Protein AF-A0A947S324-F1 (afdb_monomer_lite)

Sequence (152 aa):
MEISSNLNFFQRLALFQDLLLFEKEESHAWKIERDILLWASSKHHQHLGTEVTAAMLNENRYIKSNNTDEIIPAMNNLEVRGYANIVRRNESDDHSMIFGRSGLLMGKVITDFDKGGKSKIKYTLAYYSLWTLVPMFFLSVLFELISFFIAL

Radius of gyration: 20.29 Å; chains: 1; bounding box: 62×33×61 Å

pLDDT: mean 84.15, std 11.61, range [42.81, 97.31]

Structure (mmCIF, N/CA/C/O backbone):
data_AF-A0A947S324-F1
#
_entry.id   AF-A0A947S324-F1
#
loop_
_atom_site.group_PDB
_atom_site.id
_atom_site.type_symbol
_atom_site.label_atom_id
_atom_site.label_alt_id
_atom_site.label_comp_id
_atom_site.label_asym_id
_atom_site.label_entity_id
_atom_site.label_seq_id
_atom_site.pdbx_PDB_ins_code
_atom_site.Cartn_x
_atom_site.Cartn_y
_atom_site.Cartn_z
_atom_site.occupancy
_atom_site.B_iso_or_equiv
_atom_site.auth_seq_id
_atom_site.auth_comp_id
_atom_site.auth_asym_id
_atom_site.auth_atom_id
_atom_site.pdbx_PDB_model_num
ATOM 1 N N . MET A 1 1 ? -6.918 -18.069 8.986 1.00 42.81 1 MET A N 1
ATOM 2 C CA . MET A 1 1 ? -5.915 -18.493 7.986 1.00 42.81 1 MET A CA 1
ATOM 3 C C . MET A 1 1 ? -4.781 -17.482 8.047 1.00 42.81 1 MET A C 1
ATOM 5 O O . MET A 1 1 ? -5.019 -16.323 7.730 1.00 42.81 1 MET A O 1
ATOM 9 N N . GLU A 1 2 ? -3.602 -17.853 8.557 1.00 44.34 2 GLU A N 1
ATOM 10 C CA . GLU A 1 2 ? -2.447 -16.944 8.534 1.00 44.34 2 GLU A CA 1
ATOM 11 C C . GLU A 1 2 ? -2.150 -16.572 7.080 1.00 44.34 2 GLU A C 1
ATOM 13 O O . GLU A 1 2 ? -2.058 -17.446 6.215 1.00 44.34 2 GLU A O 1
ATOM 18 N N . ILE A 1 3 ? -2.028 -15.275 6.785 1.00 53.41 3 ILE A N 1
ATOM 19 C CA . ILE A 1 3 ? -1.549 -14.827 5.475 1.00 53.41 3 ILE A CA 1
ATOM 20 C C . ILE A 1 3 ? -0.145 -15.398 5.338 1.00 53.41 3 ILE A C 1
ATOM 22 O O . ILE A 1 3 ? 0.771 -14.890 5.993 1.00 53.41 3 ILE A O 1
ATOM 26 N N . SER A 1 4 ? 0.013 -16.444 4.523 1.00 48.50 4 SER A N 1
ATOM 27 C CA . SER A 1 4 ? 1.310 -17.072 4.311 1.00 48.50 4 SER A CA 1
ATOM 28 C C . SER A 1 4 ? 2.326 -15.977 3.996 1.00 48.50 4 SER A C 1
ATOM 30 O O . SER A 1 4 ? 2.156 -15.170 3.077 1.00 48.50 4 SER A O 1
ATOM 32 N N . SER A 1 5 ? 3.357 -15.890 4.833 1.00 53.53 5 SER A N 1
ATOM 33 C CA . SER A 1 5 ? 4.411 -14.875 4.750 1.00 53.53 5 SER A CA 1
ATOM 34 C C . SER A 1 5 ? 5.191 -14.940 3.427 1.00 53.53 5 SER A C 1
ATOM 36 O O . SER A 1 5 ? 5.881 -13.980 3.089 1.00 53.53 5 SER A O 1
ATOM 38 N N . ASN A 1 6 ? 4.992 -16.014 2.652 1.00 51.78 6 ASN A N 1
ATOM 39 C CA . ASN A 1 6 ? 5.502 -16.296 1.308 1.00 51.78 6 ASN A CA 1
ATOM 40 C C . ASN A 1 6 ? 4.803 -15.509 0.184 1.00 51.78 6 ASN A C 1
ATOM 42 O O . ASN A 1 6 ? 4.506 -16.042 -0.884 1.00 51.78 6 ASN A O 1
ATOM 46 N N . LEU A 1 7 ? 4.534 -14.226 0.396 1.00 61.31 7 LEU A N 1
ATOM 47 C CA . LEU A 1 7 ? 4.289 -13.334 -0.738 1.00 61.31 7 LEU A CA 1
ATOM 48 C C . LEU A 1 7 ? 5.621 -12.920 -1.333 1.00 61.31 7 LEU A C 1
ATOM 50 O O . LEU A 1 7 ? 6.551 -12.587 -0.593 1.00 61.31 7 LEU A O 1
ATOM 54 N N . ASN A 1 8 ? 5.717 -12.994 -2.661 1.00 77.19 8 ASN A N 1
ATOM 55 C CA . ASN A 1 8 ? 6.985 -12.788 -3.338 1.00 77.19 8 ASN A CA 1
ATOM 56 C C . ASN A 1 8 ? 7.468 -11.341 -3.120 1.00 77.19 8 ASN A C 1
ATOM 58 O O . ASN A 1 8 ? 6.691 -10.408 -2.901 1.00 77.19 8 ASN A O 1
ATOM 62 N N . PHE A 1 9 ? 8.786 -11.161 -3.128 1.00 82.25 9 PHE A N 1
ATOM 63 C CA . PHE A 1 9 ? 9.417 -9.859 -2.922 1.00 82.25 9 PHE A CA 1
ATOM 64 C C . PHE A 1 9 ? 8.877 -8.784 -3.885 1.00 82.25 9 PHE A C 1
ATOM 66 O O . PHE A 1 9 ? 8.682 -7.640 -3.480 1.00 82.25 9 PHE A O 1
ATOM 73 N N . PHE A 1 10 ? 8.571 -9.169 -5.127 1.00 83.31 10 PHE A N 1
ATOM 74 C CA . PHE A 1 10 ? 8.094 -8.271 -6.177 1.00 83.31 10 PHE A CA 1
ATOM 75 C C . PHE A 1 10 ? 6.705 -7.688 -5.907 1.00 83.31 10 PHE A C 1
ATOM 77 O O . PHE A 1 10 ? 6.495 -6.509 -6.153 1.00 83.31 10 PHE A O 1
ATOM 84 N N . GLN A 1 11 ? 5.776 -8.457 -5.338 1.00 87.69 11 GLN A N 1
ATOM 85 C CA . GLN A 1 11 ? 4.452 -7.961 -4.951 1.00 87.69 11 GLN A CA 1
ATOM 86 C C . GLN A 1 11 ? 4.558 -6.893 -3.867 1.00 87.69 11 GLN A C 1
ATOM 88 O O . GLN A 1 11 ? 3.895 -5.864 -3.933 1.00 87.69 11 GLN A O 1
ATOM 93 N N . ARG A 1 12 ? 5.430 -7.112 -2.877 1.00 86.81 12 ARG A N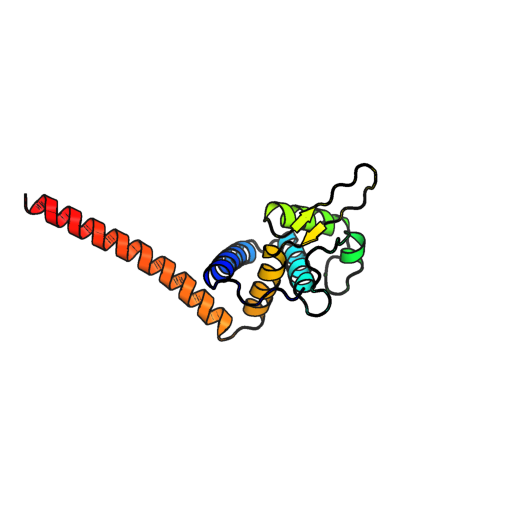 1
ATOM 94 C CA . ARG A 1 12 ? 5.689 -6.112 -1.834 1.00 86.81 12 ARG A CA 1
ATOM 95 C C . ARG A 1 12 ? 6.383 -4.878 -2.398 1.00 86.81 12 ARG A C 1
ATOM 97 O O . ARG A 1 12 ? 6.083 -3.779 -1.954 1.00 86.81 12 ARG A O 1
ATOM 104 N N . LEU A 1 13 ? 7.279 -5.057 -3.369 1.00 86.81 13 LEU A N 1
ATOM 105 C CA . LEU A 1 13 ? 7.927 -3.947 -4.061 1.00 86.81 13 LEU A CA 1
ATOM 106 C C . LEU A 1 13 ? 6.922 -3.128 -4.883 1.00 86.81 13 LEU A C 1
ATOM 108 O O . LEU A 1 13 ? 6.984 -1.910 -4.823 1.00 86.81 13 LEU A O 1
ATOM 112 N N . ALA A 1 14 ? 5.988 -3.767 -5.590 1.00 89.19 14 ALA A N 1
ATOM 113 C CA . ALA A 1 14 ? 4.925 -3.076 -6.322 1.00 89.19 14 ALA A CA 1
ATOM 114 C C . ALA A 1 14 ? 4.030 -2.260 -5.374 1.00 89.19 14 ALA A C 1
ATOM 116 O O . ALA A 1 14 ? 3.886 -1.059 -5.551 1.00 89.19 14 ALA A O 1
ATOM 117 N N . LEU A 1 15 ? 3.558 -2.866 -4.279 1.00 92.25 15 LEU A N 1
ATOM 118 C CA . LEU A 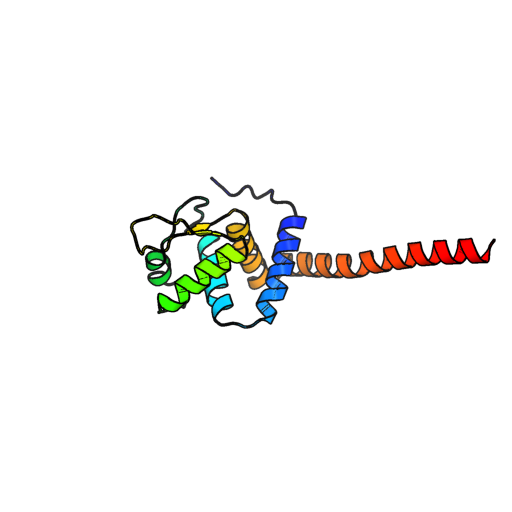1 15 ? 2.775 -2.151 -3.261 1.00 92.25 15 LEU A CA 1
ATOM 119 C C . LEU A 1 15 ? 3.566 -1.016 -2.596 1.00 92.25 15 LEU A C 1
ATOM 121 O O . LEU A 1 15 ? 3.006 0.005 -2.218 1.00 92.25 15 LEU A O 1
ATOM 125 N N . PHE A 1 16 ? 4.882 -1.165 -2.451 1.00 90.69 16 PHE A N 1
ATOM 126 C CA . PHE A 1 16 ? 5.732 -0.085 -1.961 1.00 90.69 16 PHE A CA 1
ATOM 127 C C . PHE A 1 16 ? 5.792 1.094 -2.942 1.00 90.69 16 PHE A C 1
ATOM 129 O O . PHE A 1 16 ? 5.860 2.239 -2.506 1.00 90.69 16 PHE A O 1
ATOM 136 N N . GLN A 1 17 ? 5.750 0.840 -4.252 1.00 89.44 17 GLN A N 1
ATOM 137 C CA . GLN A 1 17 ? 5.664 1.903 -5.256 1.00 89.44 17 GLN A CA 1
ATOM 138 C C . GLN A 1 17 ? 4.339 2.649 -5.146 1.00 89.44 17 GLN A C 1
ATOM 140 O O . GLN A 1 17 ? 4.349 3.877 -5.080 1.00 89.44 17 GLN A O 1
ATOM 145 N N . ASP A 1 18 ? 3.233 1.913 -5.041 1.00 91.12 18 ASP A N 1
ATOM 146 C CA . ASP A 1 18 ? 1.903 2.491 -4.839 1.00 91.12 18 ASP A CA 1
ATOM 147 C C . ASP A 1 18 ? 1.870 3.356 -3.571 1.00 91.12 18 ASP A C 1
ATOM 149 O O . ASP A 1 18 ? 1.423 4.501 -3.606 1.00 91.12 18 ASP A O 1
ATOM 153 N N . LEU A 1 19 ? 2.451 2.864 -2.469 1.00 91.75 19 LEU A N 1
ATOM 154 C CA . LEU A 1 19 ? 2.586 3.628 -1.228 1.00 91.75 19 LEU A CA 1
ATOM 155 C C . LEU A 1 19 ? 3.334 4.951 -1.446 1.00 91.75 19 LEU A C 1
ATOM 157 O O . LEU A 1 19 ? 2.876 5.996 -0.994 1.00 91.75 19 LEU A O 1
ATOM 161 N N . LEU A 1 20 ? 4.467 4.937 -2.156 1.00 89.50 20 LEU A N 1
ATOM 162 C CA . LEU A 1 20 ? 5.229 6.158 -2.440 1.00 89.50 20 LEU A CA 1
ATOM 163 C C . LEU A 1 20 ? 4.475 7.150 -3.333 1.00 89.50 20 LEU A C 1
ATOM 165 O O . LEU A 1 20 ? 4.752 8.347 -3.261 1.00 89.50 20 LEU A O 1
ATOM 169 N N . LEU A 1 21 ? 3.575 6.676 -4.196 1.00 89.19 21 LEU A N 1
ATOM 170 C CA . LEU A 1 21 ? 2.727 7.544 -5.010 1.00 89.19 21 LEU A CA 1
ATOM 171 C C . LEU A 1 21 ? 1.671 8.236 -4.143 1.00 89.19 21 LEU A C 1
ATOM 173 O O . LEU A 1 21 ? 1.509 9.447 -4.255 1.00 89.19 21 LEU A O 1
ATOM 177 N N . PHE A 1 22 ? 1.014 7.506 -3.242 1.00 88.75 22 PHE A N 1
ATOM 178 C CA . PHE A 1 22 ? -0.059 8.066 -2.411 1.00 88.75 22 PHE A CA 1
ATOM 179 C C . PHE A 1 22 ? 0.456 8.937 -1.264 1.00 88.75 22 PHE A C 1
ATOM 181 O O . PHE A 1 22 ? -0.152 9.955 -0.949 1.00 88.75 22 PHE A O 1
ATOM 188 N N . GLU A 1 23 ? 1.624 8.622 -0.695 1.00 87.12 23 GLU A N 1
ATOM 189 C CA . GLU A 1 23 ? 2.273 9.490 0.300 1.00 87.12 23 GLU A CA 1
ATOM 190 C C . GLU A 1 23 ? 2.629 10.876 -0.274 1.00 87.12 23 GLU A C 1
ATOM 192 O O . GLU A 1 23 ? 2.730 11.837 0.481 1.00 87.12 23 GLU A O 1
ATOM 197 N N . LYS A 1 24 ? 2.766 11.021 -1.603 1.00 86.31 24 LYS A N 1
ATOM 198 C CA . LYS A 1 24 ? 2.947 12.333 -2.255 1.00 86.31 24 LYS A CA 1
ATOM 199 C C . LYS A 1 24 ? 1.649 13.115 -2.439 1.00 86.31 24 LYS A C 1
ATOM 201 O O . LYS A 1 24 ? 1.706 14.322 -2.640 1.00 86.31 24 LYS A O 1
ATOM 206 N N . GLU A 1 25 ? 0.503 12.438 -2.440 1.00 82.06 25 GLU A N 1
ATOM 207 C CA . GLU A 1 25 ? -0.803 13.057 -2.686 1.00 82.06 25 GLU A CA 1
ATOM 208 C C . GLU A 1 25 ? -1.274 13.885 -1.473 1.00 82.06 25 GLU A C 1
ATOM 210 O O . GLU A 1 25 ? -2.129 14.751 -1.626 1.00 82.06 25 GLU A O 1
ATOM 215 N N . GLU A 1 26 ? -0.716 13.630 -0.277 1.00 75.62 26 GLU A N 1
ATOM 216 C CA . GLU A 1 26 ? -1.008 14.293 1.013 1.00 75.62 26 GLU A CA 1
ATOM 217 C C . GLU A 1 26 ? -2.509 14.510 1.322 1.00 75.62 26 GLU A C 1
ATOM 219 O O . GLU A 1 26 ? -2.883 15.347 2.151 1.00 75.62 26 GLU A O 1
ATOM 224 N N . SER A 1 27 ? -3.397 13.729 0.701 1.00 85.88 27 SER A N 1
ATOM 225 C CA . SER A 1 27 ? -4.838 13.947 0.791 1.00 85.88 27 SER A CA 1
ATOM 226 C C . SER A 1 27 ? -5.411 13.443 2.118 1.00 85.88 27 SER A C 1
ATOM 228 O O . SER A 1 27 ? -4.952 12.457 2.701 1.00 85.88 27 SER A O 1
ATOM 230 N N . HIS A 1 28 ? -6.448 14.126 2.618 1.00 85.62 28 HIS A N 1
ATOM 231 C CA . HIS A 1 28 ? -7.179 13.683 3.815 1.00 85.62 28 HIS A CA 1
ATOM 232 C C . HIS A 1 28 ? -7.800 12.294 3.612 1.00 85.62 28 HIS A C 1
ATOM 234 O O . HIS A 1 28 ? -7.720 11.451 4.501 1.00 85.62 28 HIS A O 1
ATOM 240 N N . ALA A 1 29 ? -8.309 12.019 2.407 1.00 87.69 29 ALA A N 1
ATOM 241 C CA . ALA A 1 29 ? -8.848 10.713 2.036 1.00 87.69 29 ALA A CA 1
ATOM 242 C C . ALA A 1 29 ? -7.801 9.596 2.185 1.00 87.69 29 ALA A C 1
ATOM 244 O O . ALA A 1 29 ? -8.072 8.583 2.830 1.00 87.69 29 ALA A O 1
ATOM 245 N N . TRP A 1 30 ? -6.573 9.816 1.695 1.00 92.12 30 TRP A N 1
ATOM 246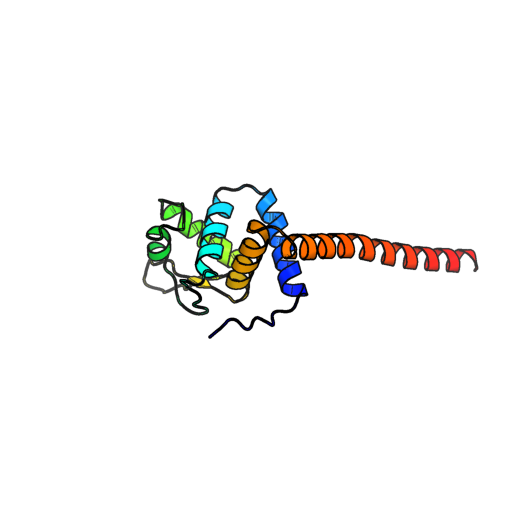 C CA . TRP A 1 30 ? -5.501 8.830 1.830 1.00 92.12 30 TRP A CA 1
ATOM 247 C C . TRP A 1 30 ? -5.157 8.531 3.293 1.00 92.12 30 TRP A C 1
ATOM 249 O O . TRP A 1 30 ? -4.906 7.380 3.639 1.00 92.12 30 TRP A O 1
ATOM 259 N N . LYS A 1 31 ? -5.188 9.529 4.183 1.00 91.19 31 LYS A N 1
ATOM 260 C CA . LYS A 1 31 ? -4.915 9.307 5.616 1.00 91.19 31 LYS A CA 1
ATOM 261 C C . LYS A 1 31 ? -5.907 8.321 6.234 1.00 91.19 31 LYS A C 1
ATOM 263 O O . LYS A 1 31 ? -5.493 7.429 6.969 1.00 91.19 31 LYS A O 1
ATOM 268 N N . ILE A 1 32 ? -7.187 8.441 5.888 1.00 91.94 32 ILE A N 1
ATOM 269 C CA . ILE A 1 32 ? -8.242 7.539 6.365 1.00 91.94 32 ILE A CA 1
ATOM 270 C C . ILE A 1 32 ? -8.058 6.141 5.763 1.00 91.94 32 ILE A C 1
ATOM 272 O O . ILE A 1 32 ? -8.054 5.154 6.496 1.00 91.94 32 ILE A O 1
ATOM 276 N N . GLU A 1 33 ? -7.832 6.046 4.449 1.00 93.69 33 GLU A N 1
ATOM 277 C CA . GLU A 1 33 ? -7.543 4.776 3.764 1.00 93.69 33 GLU A CA 1
ATOM 278 C C . GLU A 1 33 ? -6.350 4.045 4.402 1.00 93.69 33 GLU A C 1
ATOM 280 O O . GLU A 1 33 ? -6.400 2.843 4.672 1.00 93.69 33 GLU A O 1
ATOM 285 N N . ARG A 1 34 ? -5.279 4.784 4.693 1.00 93.44 34 ARG A N 1
ATOM 286 C CA . ARG A 1 34 ? -4.057 4.292 5.329 1.00 93.44 34 ARG A CA 1
ATOM 287 C C . ARG A 1 34 ? -4.311 3.781 6.745 1.00 93.44 34 ARG A C 1
ATOM 289 O O . ARG A 1 34 ? -3.827 2.699 7.081 1.00 93.44 34 ARG A O 1
ATOM 296 N N . ASP A 1 35 ? -5.073 4.513 7.556 1.00 91.88 35 ASP A N 1
ATOM 297 C CA . ASP A 1 35 ? -5.450 4.089 8.911 1.00 91.88 35 ASP A CA 1
ATOM 298 C C . ASP A 1 35 ? -6.287 2.799 8.874 1.00 91.88 35 ASP A C 1
ATOM 300 O O . ASP A 1 35 ? -6.024 1.863 9.635 1.00 91.88 35 ASP A O 1
ATOM 304 N N . ILE A 1 36 ? -7.225 2.698 7.926 1.00 91.94 36 ILE A N 1
ATOM 305 C CA . ILE A 1 36 ? -8.027 1.493 7.686 1.00 91.94 36 ILE A CA 1
ATOM 306 C C . ILE A 1 36 ? -7.129 0.296 7.314 1.00 91.94 36 ILE A C 1
ATOM 308 O O . ILE A 1 36 ? -7.269 -0.788 7.886 1.00 91.94 36 ILE A O 1
ATOM 312 N N . LEU A 1 37 ? -6.173 0.474 6.395 1.00 92.69 37 LEU A N 1
ATOM 313 C CA . LEU A 1 37 ? -5.237 -0.578 5.967 1.00 92.69 37 LEU A CA 1
ATOM 314 C C . LEU A 1 37 ? -4.294 -1.021 7.098 1.00 92.69 37 LEU A C 1
ATOM 316 O O . LEU A 1 37 ? -4.026 -2.218 7.272 1.00 92.69 37 LEU A O 1
ATOM 320 N N . LEU A 1 38 ? -3.797 -0.071 7.892 1.00 91.12 38 LEU A N 1
ATOM 321 C CA . LEU A 1 38 ? -2.992 -0.351 9.080 1.00 91.12 38 LEU A CA 1
ATOM 322 C C . LEU A 1 38 ? -3.786 -1.163 10.100 1.00 91.12 38 LEU A C 1
ATOM 324 O O . LEU A 1 38 ? -3.296 -2.192 10.575 1.00 91.12 38 LEU A O 1
ATOM 328 N N . TRP A 1 39 ? -5.021 -0.752 10.385 1.00 89.50 39 TRP A N 1
ATOM 329 C CA . TRP A 1 39 ? -5.910 -1.477 11.281 1.00 89.50 39 TRP A CA 1
ATOM 330 C C . TRP A 1 39 ? -6.187 -2.904 10.782 1.00 89.50 39 TRP A C 1
ATOM 332 O O . TRP A 1 39 ? -5.990 -3.859 11.540 1.00 89.50 39 TRP A O 1
ATOM 342 N N . ALA A 1 40 ? -6.527 -3.072 9.501 1.00 88.94 40 ALA A N 1
ATOM 343 C CA . ALA A 1 40 ? -6.829 -4.370 8.892 1.00 88.94 40 ALA A CA 1
ATOM 344 C C . ALA A 1 40 ? -5.633 -5.339 8.905 1.00 88.94 40 ALA A C 1
ATOM 346 O O . ALA A 1 40 ? -5.786 -6.551 9.032 1.00 88.94 40 ALA A O 1
ATOM 347 N N . SER A 1 41 ? -4.407 -4.823 8.788 1.00 87.81 41 SER A N 1
ATOM 348 C CA . SER A 1 41 ? -3.190 -5.647 8.838 1.00 87.81 41 SER A CA 1
ATOM 349 C C . SER A 1 41 ? -2.679 -5.929 10.259 1.00 87.81 41 SER A C 1
ATOM 351 O O . SER A 1 41 ? -1.779 -6.765 10.446 1.00 87.81 41 SER A O 1
ATOM 353 N N . SER A 1 42 ? -3.239 -5.248 11.265 1.00 84.31 42 SER A N 1
ATOM 354 C CA . SER A 1 42 ? -2.822 -5.355 12.660 1.00 84.31 42 SER A CA 1
ATOM 355 C C . SER A 1 42 ? -3.086 -6.750 13.232 1.00 84.31 42 SER A C 1
ATOM 357 O O . SER A 1 42 ? -3.975 -7.479 12.793 1.00 84.31 42 SER A O 1
ATOM 359 N N . LYS A 1 43 ? -2.333 -7.131 14.272 1.00 69.56 43 LYS A N 1
ATOM 360 C CA . LYS A 1 43 ? -2.529 -8.413 14.976 1.00 69.56 43 LYS A CA 1
ATOM 361 C C . LYS A 1 43 ? -3.930 -8.562 15.582 1.00 69.56 43 LYS A C 1
ATOM 363 O O . LYS A 1 43 ? -4.325 -9.681 15.884 1.00 69.56 43 LYS A O 1
ATOM 368 N N . HIS A 1 44 ? -4.645 -7.455 15.771 1.00 62.56 44 HIS A N 1
ATOM 369 C CA . HIS A 1 44 ? -5.961 -7.445 16.391 1.00 62.56 44 HIS A CA 1
ATOM 370 C C . HIS A 1 44 ? -7.091 -7.800 15.411 1.00 62.56 44 HIS A C 1
ATOM 372 O O . HIS A 1 44 ? -8.134 -8.234 15.881 1.00 62.56 44 HIS A O 1
ATOM 378 N N . HIS A 1 45 ? -6.881 -7.695 14.087 1.00 61.34 45 HIS A N 1
ATOM 379 C CA . HIS A 1 45 ? -7.919 -7.964 13.076 1.00 61.34 45 HIS A CA 1
ATOM 380 C C . HIS A 1 45 ? -7.376 -8.574 11.769 1.00 61.34 45 HIS A C 1
ATOM 382 O O . HIS A 1 45 ? -7.696 -8.121 10.675 1.00 61.34 45 HIS A O 1
ATOM 388 N N . GLN A 1 46 ? -6.586 -9.652 11.847 1.00 61.38 46 GLN A N 1
ATOM 389 C CA . GLN A 1 46 ? -6.181 -10.408 10.649 1.00 61.38 46 GLN A CA 1
ATOM 390 C C . GLN A 1 46 ? -7.312 -11.311 10.136 1.00 61.38 46 GLN A C 1
ATOM 392 O O . GLN A 1 46 ? -7.229 -12.539 10.216 1.00 61.38 46 GLN A O 1
ATOM 397 N N . HIS A 1 47 ? -8.373 -10.720 9.596 1.00 60.12 47 HIS A N 1
ATOM 398 C CA . HIS A 1 47 ? -9.506 -11.476 9.072 1.00 60.12 47 HIS A CA 1
ATOM 399 C C . HIS A 1 47 ? -9.669 -11.259 7.569 1.00 60.12 47 HIS A C 1
ATOM 401 O O . HIS A 1 47 ? -10.527 -10.518 7.099 1.00 60.12 47 HIS A O 1
ATOM 407 N N . LEU A 1 48 ? -8.816 -11.937 6.795 1.00 65.56 48 LEU A N 1
ATOM 408 C CA . LEU A 1 48 ? -9.055 -12.119 5.365 1.00 65.56 48 LEU A CA 1
ATOM 409 C C . LEU A 1 48 ? -10.439 -12.763 5.184 1.00 65.56 48 LEU A C 1
ATOM 411 O O . LEU A 1 48 ? -10.695 -13.819 5.764 1.00 65.56 48 LEU A O 1
ATOM 415 N N . GLY A 1 49 ? -11.304 -12.147 4.382 1.00 68.75 49 GLY A N 1
ATOM 416 C CA . GLY A 1 49 ? -12.635 -12.689 4.099 1.00 68.75 49 GLY A CA 1
ATOM 417 C C . GLY A 1 49 ? -13.728 -12.317 5.104 1.00 68.75 49 GLY A C 1
ATOM 418 O O . GLY A 1 49 ? -14.864 -12.734 4.904 1.00 68.75 49 GLY A O 1
ATOM 419 N N . THR A 1 50 ? -13.428 -11.542 6.151 1.00 81.38 50 THR A N 1
ATOM 420 C CA . THR A 1 50 ? -14.469 -11.009 7.040 1.00 81.38 50 THR A CA 1
ATOM 421 C C . THR A 1 50 ? -14.974 -9.677 6.518 1.00 81.38 50 THR A C 1
ATOM 423 O O . THR A 1 50 ? -14.200 -8.804 6.1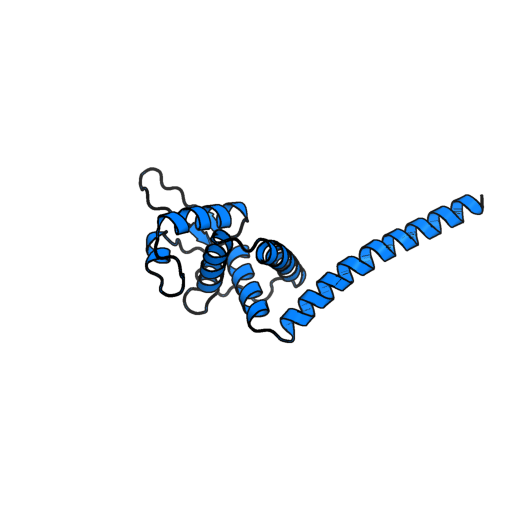29 1.00 81.38 50 THR A O 1
ATOM 426 N N . GLU A 1 51 ? -16.294 -9.561 6.507 1.00 88.00 51 GLU A N 1
ATOM 427 C CA . GLU A 1 51 ? -17.013 -8.351 6.150 1.00 88.00 51 GLU A CA 1
ATOM 428 C C . GLU A 1 51 ? -16.886 -7.316 7.271 1.00 88.00 51 GLU A C 1
ATOM 430 O O . GLU A 1 51 ? -17.059 -7.630 8.450 1.00 88.00 51 GLU A O 1
ATOM 435 N N . VAL A 1 52 ? -16.544 -6.090 6.891 1.00 88.25 52 VAL A N 1
ATOM 436 C CA . VAL A 1 52 ? -16.361 -4.948 7.783 1.00 88.25 52 VAL A CA 1
ATOM 437 C C . VAL A 1 52 ? -17.290 -3.837 7.326 1.00 88.25 52 VAL A C 1
ATOM 439 O O . VAL A 1 52 ? -17.229 -3.431 6.167 1.00 88.25 52 VAL A O 1
ATOM 442 N N . THR A 1 53 ? -18.138 -3.347 8.226 1.00 88.94 53 THR A N 1
ATOM 443 C CA . THR A 1 53 ? -19.090 -2.269 7.930 1.00 88.94 53 THR A CA 1
ATOM 444 C C . THR A 1 53 ? -18.481 -0.891 8.188 1.00 88.94 53 THR A C 1
ATOM 446 O O . THR A 1 53 ? -17.555 -0.743 8.992 1.00 88.94 53 THR A O 1
ATOM 449 N N . ALA A 1 54 ? -19.023 0.141 7.540 1.00 87.19 54 ALA A N 1
ATOM 450 C CA . ALA A 1 54 ? -18.640 1.530 7.790 1.00 87.19 54 ALA A CA 1
ATOM 451 C C . ALA A 1 54 ? -18.832 1.922 9.267 1.00 87.19 54 ALA A C 1
ATOM 453 O O . ALA A 1 54 ? -17.979 2.599 9.840 1.00 87.19 54 ALA A O 1
ATOM 454 N N . ALA A 1 55 ? -19.896 1.428 9.912 1.00 85.38 55 ALA A N 1
ATOM 455 C CA . ALA A 1 55 ? -20.144 1.637 11.338 1.00 85.38 55 ALA A CA 1
ATOM 456 C C . ALA A 1 55 ? -19.017 1.057 12.214 1.00 85.38 55 ALA A C 1
ATOM 458 O O . ALA A 1 55 ? -18.494 1.755 13.081 1.00 85.38 55 ALA A O 1
ATOM 459 N N . MET A 1 56 ? -18.563 -0.173 11.932 1.00 86.62 56 MET A N 1
ATOM 460 C CA . MET A 1 56 ? -17.438 -0.792 12.650 1.00 86.62 56 MET A CA 1
ATOM 461 C C . MET A 1 56 ? -16.135 0.003 12.508 1.00 86.62 56 MET A C 1
ATOM 463 O O . MET A 1 56 ? -15.329 0.036 13.438 1.00 86.62 56 MET A O 1
ATOM 467 N N . LEU A 1 57 ? -15.903 0.620 11.345 1.00 86.69 57 LEU A N 1
ATOM 468 C CA . LEU A 1 57 ? -14.729 1.464 11.107 1.00 86.69 57 LEU A CA 1
ATOM 469 C C . LEU A 1 57 ? -14.846 2.814 11.823 1.00 86.69 57 LEU A C 1
ATOM 471 O O . LEU A 1 57 ? -13.856 3.295 12.362 1.00 86.69 57 LEU A O 1
ATOM 475 N N . ASN A 1 58 ? -16.041 3.399 11.871 1.00 85.00 58 ASN A N 1
ATOM 476 C CA . ASN A 1 58 ? -16.293 4.677 12.537 1.00 85.00 58 ASN A CA 1
ATOM 477 C C . ASN A 1 58 ? -16.190 4.575 14.071 1.00 85.00 58 ASN A C 1
ATOM 479 O O . ASN A 1 58 ? -15.697 5.482 14.731 1.00 85.00 58 ASN A O 1
ATOM 483 N N . GLU A 1 59 ? -16.601 3.448 14.655 1.00 83.62 59 GLU A N 1
ATOM 484 C CA . GLU A 1 59 ? -16.446 3.178 16.095 1.00 83.62 59 GLU A CA 1
ATOM 485 C C . GLU A 1 59 ? -14.999 2.824 16.486 1.00 83.62 59 GLU A C 1
ATOM 487 O O . GLU A 1 59 ? -14.658 2.651 17.663 1.00 83.62 59 GLU A O 1
ATOM 492 N N . ASN A 1 60 ? -14.112 2.699 15.499 1.00 82.56 60 ASN A N 1
ATOM 493 C CA . ASN A 1 60 ? -12.764 2.231 15.707 1.00 82.56 60 ASN A CA 1
ATOM 494 C C . ASN A 1 60 ? -11.827 3.349 16.168 1.00 82.56 60 ASN A C 1
ATOM 496 O O . ASN A 1 60 ? -11.389 4.188 15.390 1.00 82.56 60 ASN A O 1
ATOM 500 N N . ARG A 1 61 ? -11.379 3.266 17.420 1.00 80.88 61 ARG A N 1
ATOM 501 C CA . ARG A 1 61 ? -10.403 4.199 18.014 1.00 80.88 61 ARG A CA 1
ATOM 502 C C . ARG A 1 61 ? -9.060 4.340 17.274 1.00 80.88 61 ARG A C 1
ATOM 504 O O . ARG A 1 61 ? -8.291 5.238 17.610 1.00 80.88 61 ARG A O 1
ATOM 511 N N . TYR A 1 62 ? -8.723 3.434 16.353 1.00 76.75 62 TYR A N 1
ATOM 512 C CA . TYR A 1 62 ? -7.499 3.514 15.546 1.00 76.75 62 TYR A CA 1
ATOM 513 C C . TYR A 1 62 ? -7.684 4.315 14.252 1.00 76.75 62 TYR A C 1
ATOM 515 O O . TYR A 1 62 ? -6.683 4.728 13.672 1.00 76.75 62 TYR A O 1
ATOM 523 N N . ILE A 1 63 ? -8.924 4.543 13.817 1.00 82.31 63 ILE A N 1
ATOM 524 C CA . ILE A 1 63 ? -9.249 5.316 12.620 1.00 82.31 63 ILE A CA 1
ATOM 525 C C . ILE A 1 63 ? -9.612 6.723 13.081 1.00 82.31 63 ILE A C 1
ATOM 527 O O . ILE A 1 63 ? -10.578 6.920 13.808 1.00 82.31 63 ILE A O 1
ATOM 531 N N . LYS A 1 64 ? -8.811 7.722 12.700 1.00 74.00 64 LYS A N 1
ATOM 532 C CA . LYS A 1 64 ? -8.963 9.102 13.201 1.00 74.00 64 LYS A CA 1
ATOM 533 C C . LYS A 1 64 ? -10.087 9.904 12.531 1.00 74.00 64 LYS A C 1
ATOM 535 O O . LYS A 1 64 ? -10.124 11.124 12.687 1.00 74.00 64 LYS A O 1
ATOM 540 N N . SER A 1 65 ? -10.975 9.255 11.783 1.00 71.62 65 SER A N 1
ATOM 541 C CA . SER A 1 65 ? -12.153 9.917 11.227 1.00 71.62 65 SER A CA 1
ATOM 542 C C . SER A 1 65 ? -13.300 9.826 12.226 1.00 71.62 65 SER A C 1
ATOM 544 O O . SER A 1 65 ? -13.650 8.740 12.676 1.00 71.62 65 SER A O 1
ATOM 546 N N . ASN A 1 66 ? -13.876 10.977 12.570 1.00 62.41 66 ASN A N 1
ATOM 547 C CA . ASN A 1 66 ? -15.048 11.061 13.442 1.00 62.41 66 ASN A CA 1
ATOM 548 C C . ASN A 1 66 ? -16.360 11.125 12.639 1.00 62.41 66 ASN A C 1
ATOM 550 O O . ASN A 1 66 ? -17.409 11.392 13.226 1.00 62.41 66 ASN A O 1
ATOM 554 N N . ASN A 1 67 ? -16.308 10.966 11.309 1.00 73.69 67 ASN A N 1
ATOM 555 C CA . ASN A 1 67 ? -17.476 11.101 10.449 1.00 73.69 67 ASN A CA 1
ATOM 556 C C . ASN A 1 67 ? -17.604 9.928 9.466 1.00 73.69 67 ASN A C 1
ATOM 558 O O . ASN A 1 67 ? -16.734 9.686 8.629 1.00 73.69 67 ASN A O 1
ATOM 562 N N . THR A 1 68 ? -18.753 9.252 9.514 1.00 74.81 68 THR A N 1
ATOM 563 C CA . THR A 1 68 ? -19.112 8.170 8.586 1.00 74.81 68 THR A CA 1
ATOM 564 C C . THR A 1 68 ? -19.121 8.641 7.126 1.00 74.81 68 THR A C 1
ATOM 566 O O . THR A 1 68 ? -18.768 7.863 6.238 1.00 74.81 68 THR A O 1
ATOM 569 N N . ASP A 1 69 ? -19.404 9.926 6.882 1.00 80.88 69 ASP A N 1
ATOM 570 C CA . ASP A 1 69 ? -19.381 10.527 5.542 1.00 80.88 69 ASP A CA 1
ATOM 571 C C . ASP A 1 69 ? -17.982 10.531 4.901 1.00 80.88 69 ASP A C 1
ATOM 573 O O . ASP A 1 69 ? -17.866 10.639 3.684 1.00 80.88 69 ASP A O 1
ATOM 577 N N . GLU A 1 70 ? -16.911 10.400 5.692 1.00 87.19 70 GLU A N 1
ATOM 578 C CA . GLU A 1 70 ? -15.536 10.294 5.184 1.00 87.19 70 GLU A CA 1
ATOM 579 C C . GLU A 1 70 ? -15.079 8.832 5.036 1.00 87.19 70 GLU A C 1
ATOM 581 O O . GLU A 1 70 ? -14.253 8.515 4.176 1.00 87.19 70 GLU A O 1
ATOM 586 N N . ILE A 1 71 ? -15.646 7.927 5.843 1.00 88.00 71 ILE A N 1
ATOM 587 C CA . ILE A 1 71 ? -15.346 6.490 5.815 1.00 88.00 71 ILE A CA 1
ATOM 588 C C . ILE A 1 71 ? -15.837 5.863 4.508 1.00 88.00 71 ILE A C 1
ATOM 590 O O . ILE A 1 71 ? -15.092 5.115 3.878 1.00 88.00 71 ILE A O 1
ATOM 594 N N . ILE A 1 72 ? -17.062 6.173 4.070 1.00 89.75 72 ILE A N 1
ATOM 595 C CA . ILE A 1 72 ? -17.646 5.575 2.858 1.00 89.75 72 ILE A CA 1
ATOM 596 C C . ILE A 1 72 ? -16.818 5.906 1.597 1.00 89.75 72 ILE A C 1
ATOM 598 O O . ILE A 1 72 ? -16.453 4.977 0.870 1.00 89.75 72 ILE A O 1
ATOM 602 N N . PRO A 1 73 ? -16.437 7.173 1.329 1.00 91.56 73 PRO A N 1
ATOM 603 C CA . PRO A 1 73 ? -15.519 7.498 0.239 1.00 91.56 73 PRO A CA 1
ATOM 604 C C . PRO A 1 73 ? -14.175 6.771 0.342 1.00 91.56 73 PRO A C 1
ATOM 606 O O . PRO A 1 73 ? -13.681 6.271 -0.667 1.00 91.56 73 PRO A O 1
ATOM 609 N N . ALA A 1 74 ? -13.604 6.653 1.545 1.00 92.00 74 ALA A N 1
ATOM 610 C CA . ALA A 1 74 ? -12.362 5.911 1.744 1.00 92.00 74 ALA A CA 1
ATOM 611 C C . ALA A 1 74 ? -12.531 4.418 1.408 1.00 92.00 74 ALA A C 1
ATOM 613 O O . ALA A 1 74 ? -11.689 3.845 0.719 1.00 92.00 74 ALA A O 1
ATOM 614 N N . MET A 1 75 ? -13.639 3.789 1.812 1.00 91.94 75 MET A N 1
ATOM 615 C CA . MET A 1 75 ? -13.960 2.402 1.447 1.00 91.94 75 MET A CA 1
ATOM 616 C C . MET A 1 75 ? -14.075 2.223 -0.072 1.00 91.94 75 MET A C 1
ATOM 618 O O . MET A 1 75 ? -13.511 1.278 -0.624 1.00 91.94 75 MET A O 1
ATOM 622 N N . ASN A 1 76 ? -14.738 3.156 -0.760 1.00 92.88 76 ASN A N 1
ATOM 623 C CA . ASN A 1 76 ? -14.852 3.136 -2.219 1.00 92.88 76 ASN A CA 1
ATOM 624 C C . ASN A 1 76 ? -13.482 3.292 -2.898 1.00 92.88 76 ASN A C 1
ATOM 626 O O . ASN A 1 76 ? -13.175 2.566 -3.843 1.00 92.88 76 ASN A O 1
ATOM 630 N N . ASN A 1 77 ? -12.618 4.175 -2.393 1.00 94.19 77 ASN A N 1
ATOM 631 C CA . ASN A 1 77 ? -11.256 4.316 -2.909 1.00 94.19 77 ASN A CA 1
ATOM 632 C C . ASN A 1 77 ? -10.435 3.036 -2.708 1.00 94.19 77 ASN A C 1
ATOM 634 O O . ASN A 1 77 ? -9.706 2.625 -3.610 1.00 94.19 77 ASN A O 1
ATOM 638 N N . LEU A 1 78 ? -10.577 2.362 -1.562 1.00 94.06 78 LEU A N 1
ATOM 639 C CA . LEU A 1 78 ? -9.922 1.075 -1.314 1.00 94.06 78 LEU A CA 1
ATOM 640 C C . LEU A 1 78 ? -10.391 -0.019 -2.288 1.00 94.06 78 LEU A C 1
ATOM 642 O O . LEU A 1 78 ? -9.576 -0.862 -2.673 1.00 94.06 78 LEU A O 1
ATOM 646 N N . GLU A 1 79 ? -11.660 -0.006 -2.711 1.00 94.31 79 GLU A N 1
ATOM 647 C CA . GLU A 1 79 ? -12.167 -0.877 -3.782 1.00 94.31 79 GLU A CA 1
ATOM 648 C C . GLU A 1 79 ? -11.549 -0.525 -5.138 1.00 94.31 79 GLU A C 1
ATOM 650 O O . GLU A 1 79 ? -10.988 -1.397 -5.801 1.00 94.31 79 GLU A O 1
ATOM 655 N N . VAL A 1 80 ? -11.565 0.755 -5.522 1.00 94.12 80 VAL A N 1
ATOM 656 C CA . VAL A 1 80 ? -10.987 1.229 -6.794 1.00 94.12 80 VAL A CA 1
ATOM 657 C C . VAL A 1 80 ? -9.495 0.897 -6.896 1.00 94.12 80 VAL A C 1
ATOM 659 O O . VAL A 1 80 ? -9.014 0.515 -7.962 1.00 94.12 80 VAL A O 1
ATOM 662 N N . ARG A 1 81 ? -8.757 0.987 -5.784 1.00 92.38 81 ARG A N 1
ATOM 663 C CA . ARG A 1 81 ? -7.331 0.626 -5.708 1.00 92.38 81 ARG A CA 1
ATOM 664 C C . ARG A 1 81 ? -7.086 -0.890 -5.619 1.00 92.38 81 ARG A C 1
ATOM 666 O O . ARG A 1 81 ? -5.935 -1.319 -5.610 1.00 92.38 81 ARG A O 1
ATOM 673 N N . GLY A 1 82 ? -8.133 -1.714 -5.539 1.00 93.31 82 GLY A N 1
ATOM 674 C CA . GLY A 1 82 ? -8.031 -3.175 -5.487 1.00 93.31 82 GLY A CA 1
ATOM 675 C C . GLY A 1 82 ? -7.539 -3.730 -4.145 1.00 93.31 82 GLY A C 1
ATOM 676 O O . GLY A 1 82 ? -6.987 -4.835 -4.092 1.00 93.31 82 GLY A O 1
ATOM 677 N N . TYR A 1 83 ? -7.700 -2.982 -3.051 1.00 93.31 83 TYR A N 1
ATOM 678 C CA . TYR A 1 83 ? -7.334 -3.409 -1.695 1.00 93.31 83 TYR A CA 1
ATOM 679 C C . TYR A 1 83 ? 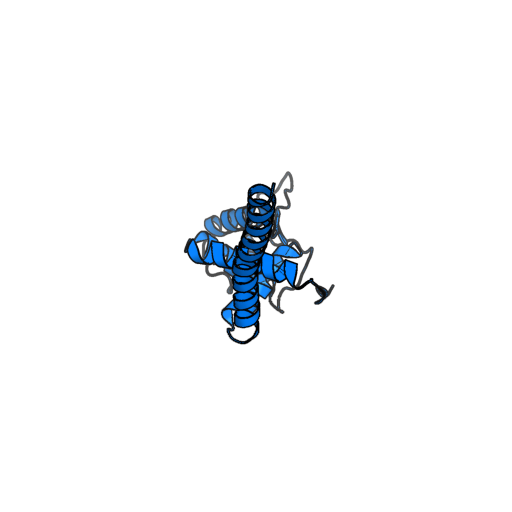-8.478 -4.105 -0.952 1.00 93.31 83 TYR A C 1
ATOM 681 O O . TYR A 1 83 ? -8.226 -4.961 -0.095 1.00 93.31 83 TYR A O 1
ATOM 689 N N . ALA A 1 84 ? -9.717 -3.782 -1.304 1.00 93.38 84 ALA A N 1
ATOM 690 C CA . ALA A 1 84 ? -10.929 -4.379 -0.760 1.00 93.38 84 ALA A CA 1
ATOM 691 C C . ALA A 1 84 ? -11.970 -4.599 -1.869 1.00 93.38 84 ALA A C 1
ATOM 693 O O . ALA A 1 84 ? -11.785 -4.141 -2.991 1.00 93.38 84 ALA A O 1
ATOM 694 N N . ASN A 1 85 ? -13.049 -5.312 -1.555 1.00 93.19 85 ASN A N 1
ATOM 695 C CA . ASN A 1 85 ? -14.237 -5.414 -2.406 1.00 93.19 85 ASN A CA 1
ATOM 696 C C . ASN A 1 85 ? -15.453 -4.960 -1.600 1.00 93.19 85 ASN A C 1
ATOM 698 O O . ASN A 1 85 ? -15.611 -5.416 -0.463 1.00 93.19 85 ASN A O 1
ATOM 702 N N . ILE A 1 86 ? -16.306 -4.110 -2.175 1.00 91.56 86 ILE A N 1
ATOM 703 C CA . ILE A 1 86 ? -17.560 -3.700 -1.535 1.00 91.56 86 ILE A CA 1
ATOM 704 C C . ILE A 1 86 ? -18.578 -4.834 -1.670 1.00 91.56 86 ILE A C 1
ATOM 706 O O . ILE A 1 86 ? -18.784 -5.396 -2.749 1.00 91.56 86 ILE A O 1
ATOM 710 N N . VAL A 1 87 ? -19.242 -5.174 -0.568 1.00 89.12 87 VAL A N 1
ATOM 711 C CA . VAL A 1 87 ? -20.332 -6.151 -0.555 1.00 89.12 87 VAL A CA 1
ATOM 712 C C . VAL A 1 87 ? -21.640 -5.388 -0.722 1.00 89.12 87 VAL A C 1
ATOM 714 O O . VAL A 1 87 ? -22.125 -4.734 0.193 1.00 89.12 87 VAL A O 1
ATOM 717 N N . ARG A 1 88 ? -22.225 -5.452 -1.920 1.00 83.12 88 ARG A N 1
ATOM 718 C CA . ARG A 1 88 ? -23.506 -4.795 -2.217 1.00 83.12 88 ARG A CA 1
ATOM 719 C C . ARG A 1 88 ? -24.649 -5.749 -1.882 1.00 83.12 88 ARG A C 1
ATOM 721 O O . ARG A 1 88 ? -24.848 -6.736 -2.588 1.00 83.12 88 ARG A O 1
ATOM 728 N N . ARG A 1 89 ? -25.394 -5.477 -0.807 1.00 78.75 89 ARG A N 1
ATOM 729 C CA . ARG A 1 89 ? -26.651 -6.176 -0.496 1.00 78.75 89 ARG A CA 1
ATOM 730 C C . ARG A 1 89 ? -27.821 -5.312 -0.958 1.00 78.75 89 ARG A C 1
ATOM 732 O O . ARG A 1 89 ? -27.872 -4.133 -0.640 1.00 78.75 89 ARG A O 1
ATOM 739 N N . ASN A 1 90 ? -28.754 -5.906 -1.701 1.00 66.06 90 ASN A N 1
ATOM 740 C CA . ASN A 1 90 ? -29.840 -5.202 -2.398 1.00 66.06 90 ASN A CA 1
ATOM 741 C C . ASN A 1 90 ? -30.819 -4.422 -1.491 1.00 66.06 90 ASN A C 1
ATOM 743 O O . ASN A 1 90 ? -31.666 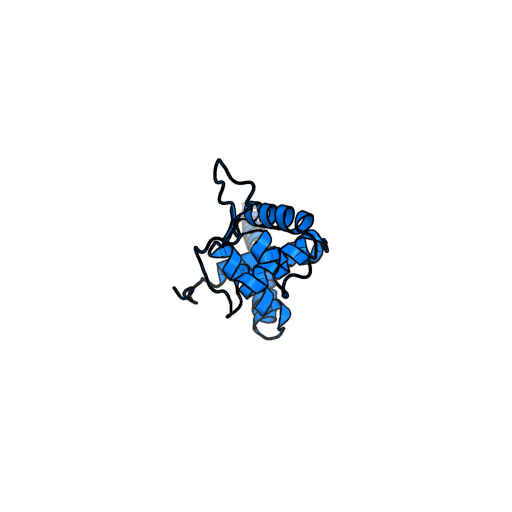-3.713 -2.023 1.00 66.06 90 ASN A O 1
ATOM 747 N N . GLU A 1 91 ? -30.743 -4.551 -0.161 1.00 60.16 91 GLU A N 1
ATOM 748 C CA . GLU A 1 91 ? -31.781 -4.055 0.760 1.00 60.16 91 GLU A CA 1
ATOM 749 C C . GLU A 1 91 ? -31.249 -3.346 2.020 1.00 60.16 91 GLU A C 1
ATOM 751 O O . GLU A 1 91 ? -32.029 -3.016 2.909 1.00 60.16 91 GLU A O 1
ATOM 756 N N . SER A 1 92 ? -29.945 -3.074 2.124 1.00 59.16 92 SER A N 1
ATOM 757 C CA . SER A 1 92 ? -29.386 -2.362 3.281 1.00 59.16 92 SER A CA 1
ATOM 758 C C . SER A 1 92 ? -28.416 -1.273 2.842 1.00 59.16 92 SER A C 1
ATOM 760 O O . SER A 1 92 ? -27.439 -1.583 2.167 1.00 59.16 92 SER A O 1
ATOM 762 N N . ASP A 1 93 ? -28.617 -0.043 3.328 1.00 64.25 93 ASP A N 1
ATOM 763 C CA . ASP A 1 93 ? -27.659 1.083 3.251 1.00 64.25 93 ASP A CA 1
ATOM 764 C C . ASP A 1 93 ? -26.318 0.800 3.967 1.00 64.25 93 ASP A C 1
ATOM 766 O O . ASP A 1 93 ? -25.440 1.663 4.064 1.00 64.25 93 ASP A O 1
ATOM 770 N N . ASP A 1 94 ? -26.148 -0.417 4.485 1.00 72.31 94 ASP A N 1
ATOM 771 C CA . ASP A 1 94 ? -24.958 -0.855 5.184 1.00 72.31 94 ASP A CA 1
ATOM 772 C C . ASP A 1 94 ? -23.816 -1.056 4.181 1.00 72.31 94 ASP A C 1
ATOM 774 O O . ASP A 1 94 ? -23.733 -2.055 3.461 1.00 72.31 94 ASP A O 1
ATOM 778 N N . HIS A 1 95 ? -22.950 -0.048 4.101 1.00 82.44 95 HIS A N 1
ATOM 779 C CA . HIS A 1 95 ? -21.737 -0.102 3.305 1.00 82.44 95 HIS A CA 1
ATOM 780 C C . HIS A 1 95 ? -20.754 -1.021 4.011 1.00 82.44 95 HIS A C 1
ATOM 782 O O . HIS A 1 95 ? -20.188 -0.673 5.051 1.00 82.44 95 HIS A O 1
ATOM 788 N N . SER A 1 96 ? -20.538 -2.194 3.434 1.00 89.19 96 SER A N 1
ATOM 789 C CA . SER A 1 96 ? -19.588 -3.161 3.951 1.00 89.19 96 SER A CA 1
ATOM 790 C C . SER A 1 96 ? -18.551 -3.546 2.905 1.00 89.19 96 SER A C 1
ATOM 792 O O . SER A 1 96 ? -18.773 -3.469 1.695 1.00 89.19 96 SER A O 1
ATOM 794 N N . MET A 1 97 ? -17.367 -3.928 3.376 1.00 91.31 97 MET A N 1
ATOM 795 C CA . MET A 1 97 ? -16.267 -4.348 2.521 1.00 91.31 97 MET A CA 1
ATOM 796 C C . MET A 1 97 ? -15.550 -5.567 3.074 1.00 91.31 97 MET A C 1
ATOM 798 O O . MET A 1 97 ? -15.527 -5.813 4.278 1.00 91.31 97 MET A O 1
ATOM 802 N N . ILE A 1 98 ? -14.902 -6.305 2.183 1.00 92.00 98 ILE A N 1
ATOM 803 C CA . ILE A 1 98 ? -14.027 -7.420 2.529 1.00 92.00 98 ILE A CA 1
ATOM 804 C C . ILE A 1 98 ? -12.620 -7.095 2.041 1.00 92.00 98 ILE A C 1
ATOM 806 O O . ILE A 1 98 ? -12.408 -6.834 0.855 1.00 92.00 98 ILE A O 1
ATOM 810 N N . PHE A 1 99 ? -11.636 -7.158 2.940 1.00 91.00 99 PHE A N 1
ATOM 811 C CA . PHE A 1 99 ? -10.240 -6.948 2.564 1.00 91.00 99 PHE A CA 1
ATOM 812 C C . PHE A 1 99 ? -9.700 -8.104 1.729 1.00 91.00 99 PHE A C 1
ATOM 814 O O . PHE A 1 99 ? -9.732 -9.274 2.129 1.00 91.00 99 PHE A O 1
ATOM 821 N N . GLY A 1 100 ? -9.127 -7.747 0.582 1.00 89.62 100 GLY A N 1
ATOM 822 C CA . GLY A 1 100 ? -8.354 -8.660 -0.237 1.00 89.62 100 GLY A CA 1
ATOM 823 C C . GLY A 1 100 ? -6.966 -8.914 0.350 1.00 89.62 100 GLY A C 1
ATOM 824 O O . GLY A 1 100 ? -6.491 -8.248 1.273 1.00 89.62 100 GLY A O 1
ATOM 825 N N . ARG A 1 101 ? -6.255 -9.874 -0.245 1.00 88.44 101 ARG A N 1
ATOM 826 C CA . ARG A 1 101 ? -4.862 -10.170 0.126 1.00 88.44 101 ARG A CA 1
ATOM 827 C C . ARG A 1 101 ? -3.947 -8.957 -0.086 1.00 88.44 101 ARG A C 1
ATOM 829 O O . ARG A 1 101 ? -3.041 -8.739 0.713 1.00 88.44 101 ARG A O 1
ATOM 836 N N . SER A 1 102 ? -4.198 -8.187 -1.143 1.00 90.19 102 SER A N 1
ATOM 837 C CA . SER A 1 102 ? -3.526 -6.930 -1.492 1.00 90.19 102 SER A CA 1
ATOM 838 C C . SER A 1 102 ? -3.686 -5.868 -0.402 1.00 90.19 102 SER A C 1
ATOM 840 O O . SER A 1 102 ? -2.680 -5.323 0.036 1.00 90.19 102 SER A O 1
ATOM 842 N N . GLY A 1 103 ? -4.899 -5.631 0.108 1.00 91.56 103 GLY A N 1
ATOM 843 C CA . GLY A 1 103 ? -5.135 -4.651 1.176 1.00 91.56 103 GLY A CA 1
ATOM 844 C C . GLY A 1 103 ? -4.422 -5.008 2.480 1.00 91.56 103 GLY A C 1
ATOM 845 O O . GLY A 1 103 ? -3.696 -4.192 3.049 1.00 91.56 103 GLY A O 1
ATOM 846 N N . LEU A 1 104 ? -4.512 -6.273 2.906 1.00 90.56 104 LEU A N 1
ATOM 847 C CA . LEU A 1 104 ? -3.790 -6.735 4.099 1.00 90.56 104 LEU A CA 1
ATOM 848 C C . LEU A 1 104 ? -2.268 -6.644 3.933 1.00 90.56 104 LEU A C 1
ATOM 850 O O . LEU A 1 104 ? -1.537 -6.440 4.905 1.00 90.56 104 LEU A O 1
ATOM 854 N N . LEU A 1 105 ? -1.771 -6.814 2.708 1.00 90.06 105 LEU A N 1
ATOM 855 C CA . LEU A 1 105 ? -0.356 -6.647 2.407 1.00 90.06 105 LEU A CA 1
ATOM 856 C C . LEU A 1 105 ? 0.082 -5.203 2.391 1.00 90.06 105 LEU A C 1
ATOM 858 O O . LEU A 1 105 ? 1.148 -4.914 2.927 1.00 90.06 105 LEU A O 1
ATOM 862 N N . MET A 1 106 ? -0.723 -4.325 1.805 1.00 93.19 106 MET A N 1
ATOM 863 C CA . MET A 1 106 ? -0.449 -2.902 1.795 1.00 93.19 106 MET A CA 1
ATOM 864 C C . MET A 1 106 ? -0.321 -2.388 3.231 1.00 93.19 106 MET A C 1
ATOM 866 O O . MET A 1 106 ? 0.679 -1.761 3.558 1.00 93.19 106 MET A O 1
ATOM 870 N N . GLY A 1 107 ? -1.218 -2.785 4.142 1.00 91.88 107 GLY A N 1
ATOM 871 C CA . GLY A 1 107 ? -1.086 -2.459 5.568 1.00 91.88 107 GLY A CA 1
ATOM 872 C C . GLY A 1 107 ? 0.231 -2.938 6.205 1.00 91.88 107 GLY A C 1
ATOM 873 O O . GLY A 1 107 ? 0.860 -2.210 6.980 1.00 91.88 107 GLY A O 1
ATOM 874 N N . LYS A 1 108 ? 0.729 -4.126 5.824 1.00 89.50 108 LYS A N 1
ATOM 875 C CA . LYS A 1 108 ? 2.060 -4.602 6.253 1.00 89.50 108 LYS A CA 1
ATOM 876 C C . LYS A 1 108 ? 3.194 -3.770 5.653 1.00 89.50 108 LYS A C 1
ATOM 878 O O . LYS A 1 108 ? 4.157 -3.491 6.357 1.00 89.50 108 LYS A O 1
ATOM 883 N N . VAL A 1 109 ? 3.092 -3.380 4.383 1.00 90.88 109 VAL A N 1
ATOM 884 C CA . VAL A 1 109 ? 4.083 -2.524 3.711 1.00 90.88 109 VAL A CA 1
ATOM 885 C C . VAL A 1 109 ? 4.128 -1.140 4.361 1.00 90.88 109 VAL A C 1
ATOM 887 O O . VAL A 1 109 ? 5.222 -0.664 4.651 1.00 90.88 109 VAL A O 1
ATOM 890 N N . ILE A 1 110 ? 2.975 -0.547 4.686 1.00 92.38 110 ILE A N 1
ATOM 891 C CA . ILE A 1 110 ? 2.884 0.711 5.445 1.00 92.38 110 ILE A CA 1
ATOM 892 C C . ILE A 1 110 ? 3.545 0.540 6.818 1.00 92.38 110 ILE A C 1
ATOM 894 O O . ILE A 1 110 ? 4.403 1.330 7.198 1.00 92.38 110 ILE A O 1
ATOM 898 N N . THR A 1 111 ? 3.235 -0.545 7.536 1.00 90.06 111 THR A N 1
ATOM 899 C CA . THR A 1 111 ? 3.860 -0.843 8.837 1.00 90.06 111 THR A CA 1
ATOM 900 C C . THR A 1 111 ? 5.389 -0.952 8.738 1.00 90.06 111 THR A C 1
ATOM 902 O O . THR A 1 111 ? 6.107 -0.457 9.610 1.00 90.06 111 THR A O 1
ATOM 905 N N . ASP A 1 112 ? 5.896 -1.617 7.697 1.00 87.31 112 ASP A N 1
ATOM 906 C CA . ASP A 1 112 ? 7.333 -1.764 7.438 1.00 87.31 112 ASP A CA 1
ATOM 907 C C . ASP A 1 112 ? 7.984 -0.423 7.043 1.00 87.31 112 ASP A C 1
ATOM 909 O O . ASP A 1 112 ? 9.150 -0.183 7.371 1.00 87.31 112 ASP A O 1
ATOM 913 N N . PHE A 1 113 ? 7.248 0.453 6.351 1.00 87.88 113 PHE A N 1
ATOM 914 C CA . PHE A 1 113 ? 7.686 1.797 5.973 1.00 87.88 113 PHE A CA 1
ATOM 915 C C . PHE A 1 113 ? 7.774 2.739 7.183 1.00 87.88 113 PHE A C 1
ATOM 917 O O . PHE A 1 113 ? 8.788 3.424 7.345 1.00 87.88 113 PHE A O 1
ATOM 924 N N . ASP A 1 114 ? 6.761 2.727 8.051 1.00 88.19 114 ASP A N 1
ATOM 925 C CA . ASP A 1 114 ? 6.646 3.601 9.225 1.00 88.19 114 ASP A CA 1
ATOM 926 C C . ASP A 1 114 ? 7.664 3.281 10.311 1.00 88.19 114 ASP A C 1
ATOM 928 O O . ASP A 1 114 ? 8.261 4.179 10.902 1.00 88.19 114 ASP A O 1
ATOM 932 N N . LYS A 1 115 ? 7.897 1.988 10.569 1.00 84.06 115 LYS A N 1
ATOM 933 C CA . LYS A 1 115 ? 8.866 1.545 11.583 1.00 84.06 115 LYS A CA 1
ATOM 934 C C . LYS A 1 115 ? 10.302 1.954 11.256 1.00 84.06 115 LYS A C 1
ATOM 936 O O . LYS A 1 115 ? 11.151 1.930 12.144 1.00 84.06 115 LYS A O 1
ATOM 941 N N . GLY A 1 116 ? 10.579 2.323 10.003 1.00 69.69 116 GLY A N 1
ATOM 942 C CA . GLY A 1 116 ? 11.922 2.642 9.539 1.00 69.69 116 GLY A CA 1
ATOM 943 C C . GLY A 1 116 ? 12.886 1.448 9.629 1.00 69.69 116 GLY A C 1
ATOM 944 O O . GLY A 1 116 ? 12.565 0.364 10.114 1.00 69.69 116 GLY A O 1
ATOM 945 N N . GLY A 1 117 ? 14.103 1.624 9.113 1.00 73.44 117 GLY A N 1
ATOM 946 C CA . GLY A 1 117 ? 15.174 0.627 9.223 1.00 73.44 117 GLY A CA 1
ATOM 947 C C . GLY A 1 117 ? 15.398 -0.229 7.971 1.00 73.44 117 GLY A C 1
ATOM 948 O O . GLY A 1 117 ? 15.211 0.222 6.840 1.00 73.44 117 GLY A O 1
ATOM 949 N N . LYS A 1 118 ? 15.871 -1.470 8.172 1.00 71.25 118 LYS A N 1
ATOM 950 C CA . LYS A 1 118 ? 16.421 -2.326 7.100 1.00 71.25 118 LYS A CA 1
ATOM 951 C C . LYS A 1 118 ? 15.412 -2.642 5.990 1.00 71.25 118 LYS A C 1
ATOM 953 O O . LYS A 1 118 ? 15.804 -2.693 4.829 1.00 71.25 118 LYS A O 1
ATOM 958 N N . SER A 1 119 ? 14.133 -2.825 6.323 1.00 71.12 119 SER A N 1
ATOM 959 C CA . SER A 1 119 ? 13.084 -3.137 5.341 1.00 71.12 119 SER A CA 1
ATOM 960 C C . SER A 1 119 ? 12.805 -1.959 4.408 1.00 71.12 119 SER A C 1
ATOM 962 O O . SER A 1 119 ? 12.822 -2.141 3.194 1.00 71.12 119 SER A O 1
ATOM 964 N N . LYS A 1 120 ? 12.648 -0.745 4.954 1.00 74.62 120 LYS A N 1
ATOM 965 C CA . LYS A 1 120 ? 12.496 0.485 4.162 1.00 74.62 120 LYS A CA 1
ATOM 966 C C . LYS A 1 120 ? 13.681 0.675 3.219 1.00 74.62 120 LYS A C 1
ATOM 968 O O . LYS A 1 120 ? 13.480 0.821 2.022 1.00 74.62 120 LYS A O 1
ATOM 973 N N . ILE A 1 121 ? 14.910 0.558 3.731 1.00 79.44 121 ILE A N 1
ATOM 974 C CA . ILE A 1 121 ? 16.132 0.667 2.916 1.00 79.44 121 ILE A CA 1
ATOM 975 C C . ILE A 1 121 ? 16.157 -0.399 1.813 1.00 79.44 121 ILE A C 1
ATOM 977 O O . ILE A 1 121 ? 16.479 -0.078 0.674 1.00 79.44 121 ILE A O 1
ATOM 981 N N . LYS A 1 122 ? 15.781 -1.648 2.118 1.00 80.44 122 LYS A N 1
ATOM 982 C CA . LYS A 1 122 ? 15.742 -2.741 1.137 1.00 80.44 122 LYS A CA 1
ATOM 983 C C . LYS A 1 122 ? 14.794 -2.432 -0.023 1.00 80.44 122 LYS A C 1
ATOM 985 O O . LYS A 1 122 ? 15.187 -2.609 -1.173 1.00 80.44 122 LYS A O 1
ATOM 990 N N . TYR A 1 123 ? 13.571 -1.980 0.261 1.00 78.69 123 TYR A N 1
ATOM 991 C CA . TYR A 1 123 ? 12.601 -1.652 -0.789 1.00 78.69 123 TYR A CA 1
ATOM 992 C C . TYR A 1 123 ? 12.989 -0.391 -1.554 1.00 78.69 123 TYR A C 1
ATOM 994 O O . TYR A 1 123 ? 12.937 -0.395 -2.779 1.00 78.69 123 TYR A O 1
ATOM 1002 N N . THR A 1 124 ? 13.467 0.644 -0.863 1.00 80.25 124 THR A N 1
ATOM 1003 C CA . THR A 1 124 ? 13.963 1.867 -1.497 1.00 80.25 124 THR A CA 1
ATOM 1004 C C . THR A 1 124 ? 15.135 1.578 -2.439 1.00 80.25 124 THR A C 1
ATOM 1006 O O . THR A 1 124 ? 15.143 2.044 -3.575 1.00 80.25 124 THR A O 1
ATOM 1009 N N . LEU A 1 125 ? 16.110 0.772 -2.014 1.00 84.19 125 LEU A N 1
ATOM 1010 C CA . LEU A 1 125 ? 17.266 0.415 -2.839 1.00 84.19 125 LEU A CA 1
ATOM 1011 C C . LEU A 1 125 ? 16.867 -0.466 -4.029 1.00 84.19 125 LEU A C 1
ATOM 1013 O O . LEU A 1 125 ? 17.335 -0.249 -5.144 1.00 84.19 125 LEU A O 1
ATOM 1017 N N . ALA A 1 126 ? 15.970 -1.430 -3.819 1.00 83.19 126 ALA A N 1
ATOM 1018 C CA . ALA A 1 126 ? 15.431 -2.253 -4.899 1.00 83.19 126 ALA A CA 1
ATOM 1019 C C . ALA A 1 126 ? 14.637 -1.428 -5.921 1.00 83.19 126 ALA A C 1
ATOM 1021 O O . ALA A 1 126 ? 14.763 -1.646 -7.120 1.00 83.19 126 ALA A O 1
ATOM 1022 N N . TYR A 1 127 ? 13.867 -0.447 -5.452 1.00 83.81 127 TYR A N 1
ATOM 1023 C CA . TYR A 1 127 ? 13.153 0.490 -6.308 1.00 83.81 127 TYR A CA 1
ATOM 1024 C C . TYR A 1 127 ? 14.124 1.292 -7.179 1.00 83.81 127 TYR A C 1
ATOM 1026 O O . TYR A 1 127 ? 14.030 1.248 -8.403 1.00 83.81 127 TYR A O 1
ATOM 1034 N N . TYR A 1 128 ? 15.097 1.975 -6.568 1.00 85.00 128 TYR A N 1
ATOM 1035 C CA . TYR A 1 128 ? 16.040 2.799 -7.325 1.00 85.00 128 TYR A CA 1
ATOM 1036 C C . TYR A 1 128 ? 16.935 1.976 -8.253 1.00 85.00 128 TYR A C 1
ATOM 1038 O O . TYR A 1 128 ? 17.187 2.409 -9.372 1.00 85.00 128 TYR A O 1
ATOM 1046 N N . SER A 1 129 ? 17.371 0.784 -7.836 1.00 85.56 129 SER A N 1
ATOM 1047 C CA . SER A 1 129 ? 18.155 -0.102 -8.708 1.00 85.56 129 SER A CA 1
ATOM 1048 C C . SER A 1 129 ? 17.360 -0.592 -9.917 1.00 85.56 129 SER A C 1
ATOM 1050 O O . SER A 1 129 ? 17.911 -0.643 -11.010 1.00 85.56 129 SER A O 1
ATOM 1052 N N . LEU A 1 130 ? 16.064 -0.887 -9.775 1.00 85.50 130 LEU A N 1
ATOM 1053 C CA . LEU A 1 130 ? 15.222 -1.230 -10.924 1.00 85.50 130 LEU A CA 1
ATOM 1054 C C . LEU A 1 130 ? 15.145 -0.060 -11.921 1.00 85.50 130 LEU A C 1
ATOM 1056 O O . LEU A 1 130 ? 15.323 -0.255 -13.122 1.00 85.50 130 LEU A O 1
ATOM 1060 N N . TRP A 1 131 ? 14.945 1.159 -11.414 1.00 84.25 131 TRP A N 1
ATOM 1061 C CA . TRP A 1 131 ? 14.857 2.366 -12.238 1.00 84.25 131 TRP A CA 1
ATOM 1062 C C . TRP A 1 131 ? 16.174 2.780 -12.892 1.00 84.25 131 TRP A C 1
ATOM 1064 O O . TRP A 1 131 ? 16.131 3.472 -13.903 1.00 84.25 131 TRP A O 1
ATOM 1074 N N . THR A 1 132 ? 17.331 2.371 -12.366 1.00 88.38 132 THR A N 1
ATOM 1075 C CA . THR A 1 132 ? 18.627 2.640 -13.008 1.00 88.38 132 THR A CA 1
ATOM 1076 C C . THR A 1 132 ? 19.046 1.535 -13.974 1.00 88.38 132 THR A C 1
ATOM 1078 O O . THR A 1 132 ? 19.550 1.834 -15.056 1.00 88.38 132 THR A O 1
ATOM 1081 N N . LEU A 1 133 ? 18.807 0.266 -13.630 1.00 91.25 133 LEU A N 1
ATOM 1082 C CA . LEU A 1 133 ? 19.218 -0.877 -14.449 1.00 91.25 133 LEU A CA 1
ATOM 1083 C C . LEU A 1 133 ? 18.423 -0.983 -15.751 1.00 91.25 133 LEU A C 1
ATOM 1085 O O . LEU A 1 133 ? 19.003 -1.301 -16.787 1.00 91.25 133 LEU A O 1
ATOM 1089 N N . VAL A 1 134 ? 17.118 -0.692 -15.723 1.00 90.38 134 VAL A N 1
ATOM 1090 C CA . VAL A 1 134 ? 16.269 -0.791 -16.920 1.00 90.38 134 VAL A CA 1
ATOM 1091 C C . VAL A 1 134 ? 16.727 0.187 -18.018 1.00 90.38 134 VAL A C 1
ATOM 1093 O O . VAL A 1 134 ? 17.015 -0.278 -19.121 1.00 90.38 134 VAL A O 1
ATOM 1096 N N . PRO A 1 135 ? 16.898 1.501 -17.765 1.00 92.12 135 PRO A N 1
ATOM 1097 C CA . PRO A 1 135 ? 17.429 2.424 -18.769 1.00 92.12 135 PRO A CA 1
ATOM 1098 C C . PRO A 1 135 ? 18.845 2.078 -19.229 1.00 92.12 135 PRO A C 1
ATOM 1100 O O . PRO A 1 135 ? 19.132 2.195 -20.417 1.00 92.12 135 PRO A O 1
ATOM 1103 N N . MET A 1 136 ? 19.723 1.625 -18.325 1.00 94.25 136 MET A N 1
ATOM 1104 C CA . MET A 1 136 ? 21.079 1.208 -18.704 1.00 94.25 136 MET A CA 1
ATOM 1105 C C . MET A 1 136 ? 21.063 0.045 -19.698 1.00 94.25 136 MET A C 1
ATOM 1107 O O . MET A 1 136 ? 21.802 0.079 -20.677 1.00 94.25 136 MET A O 1
ATOM 1111 N N . PHE A 1 137 ? 20.193 -0.946 -19.485 1.00 95.31 137 PHE A N 1
ATOM 1112 C CA . PHE A 1 137 ? 20.020 -2.059 -20.416 1.00 95.31 137 PHE A CA 1
ATOM 1113 C C . PHE A 1 137 ? 19.523 -1.589 -21.792 1.00 95.31 137 PHE A C 1
ATOM 1115 O O . PHE A 1 137 ? 20.046 -2.004 -22.824 1.00 95.31 137 PHE A O 1
ATOM 1122 N N . PHE A 1 138 ? 18.552 -0.673 -21.836 1.00 95.06 138 PHE A N 1
ATOM 1123 C CA . PHE A 1 138 ? 18.092 -0.110 -23.110 1.00 95.06 138 PHE A CA 1
ATOM 1124 C C . PHE A 1 138 ? 19.187 0.692 -23.824 1.00 95.06 138 PHE A C 1
ATOM 1126 O O . PHE A 1 138 ? 19.337 0.566 -25.038 1.00 95.06 138 PHE A O 1
ATOM 1133 N N . LEU A 1 139 ? 19.981 1.472 -23.086 1.00 96.19 139 LEU A N 1
ATOM 1134 C CA . LEU A 1 139 ? 21.112 2.213 -23.644 1.00 96.19 139 LEU A CA 1
ATOM 1135 C C . LEU A 1 139 ? 22.190 1.280 -24.203 1.00 96.19 139 LEU A C 1
ATOM 1137 O O . LEU A 1 139 ? 22.728 1.567 -25.270 1.00 96.19 139 LEU A O 1
ATOM 1141 N N . SER A 1 140 ? 22.480 0.156 -23.538 1.00 96.38 140 SER A N 1
ATOM 1142 C CA . SER A 1 140 ? 23.465 -0.806 -24.043 1.00 96.38 140 SER A CA 1
ATOM 1143 C C . SER A 1 140 ? 22.991 -1.488 -25.326 1.00 96.38 140 SER A C 1
ATOM 1145 O O . SER A 1 140 ? 23.765 -1.620 -26.267 1.00 96.38 140 SER A O 1
ATOM 1147 N N . VAL A 1 141 ? 21.710 -1.868 -25.403 1.00 96.50 141 VAL A N 1
ATOM 1148 C CA . VAL A 1 141 ? 21.125 -2.440 -26.629 1.00 96.50 141 VAL A CA 1
ATOM 1149 C C . VAL A 1 141 ? 21.129 -1.418 -27.770 1.00 96.50 141 VAL A C 1
ATOM 1151 O O . VAL A 1 141 ? 21.475 -1.756 -28.899 1.00 96.50 141 VAL A O 1
ATOM 1154 N N . LEU A 1 142 ? 20.780 -0.159 -27.488 1.00 96.81 142 LEU A N 1
ATOM 1155 C CA . LEU A 1 142 ? 20.796 0.910 -28.487 1.00 96.81 142 LEU A CA 1
ATOM 1156 C C . LEU A 1 142 ? 22.210 1.163 -29.026 1.00 96.81 142 LEU A C 1
ATOM 1158 O O . LEU A 1 142 ? 22.381 1.346 -30.229 1.00 96.81 142 LEU A O 1
ATOM 1162 N N . PHE A 1 143 ? 23.212 1.156 -28.145 1.00 97.31 143 PHE A N 1
ATOM 1163 C CA . PHE A 1 143 ? 24.612 1.327 -28.521 1.00 97.31 143 PHE A CA 1
ATOM 1164 C C . PHE A 1 143 ? 25.079 0.229 -29.486 1.00 97.31 143 PHE A C 1
ATOM 1166 O O . PHE A 1 143 ? 25.597 0.550 -30.552 1.00 97.31 143 PHE A O 1
ATOM 1173 N N . GLU A 1 144 ? 24.811 -1.042 -29.169 1.00 96.38 144 GLU A N 1
ATOM 1174 C CA . GLU A 1 144 ? 25.138 -2.186 -30.037 1.00 96.38 144 GLU A CA 1
ATOM 1175 C C . GLU A 1 144 ? 24.481 -2.075 -31.421 1.00 96.38 144 GLU A C 1
ATOM 1177 O O . GLU A 1 144 ? 25.131 -2.286 -32.446 1.00 96.38 144 GLU A O 1
ATOM 1182 N N . LEU A 1 145 ? 23.205 -1.675 -31.477 1.00 96.81 145 LEU A N 1
ATOM 1183 C CA . LEU A 1 145 ? 22.503 -1.468 -32.746 1.00 96.81 145 LEU A CA 1
ATOM 1184 C C . LEU A 1 145 ? 23.158 -0.366 -33.588 1.00 96.81 145 LEU A C 1
ATOM 1186 O O . LEU A 1 145 ? 23.367 -0.553 -34.784 1.00 96.81 145 LEU A O 1
ATOM 1190 N N . ILE A 1 146 ? 23.510 0.770 -32.980 1.00 97.19 146 ILE A N 1
ATOM 1191 C CA . ILE A 1 146 ? 24.182 1.874 -33.681 1.00 97.19 146 ILE A CA 1
ATOM 1192 C C . ILE A 1 146 ? 25.550 1.425 -34.205 1.00 97.19 146 ILE A C 1
ATOM 1194 O O . ILE A 1 146 ? 25.877 1.682 -35.364 1.00 97.19 146 ILE A O 1
ATOM 1198 N N . SER A 1 147 ? 26.335 0.730 -33.380 1.00 95.88 147 SER A N 1
ATOM 1199 C CA . SER A 1 147 ? 27.639 0.196 -33.777 1.00 95.88 147 SER A CA 1
ATOM 1200 C C . SER A 1 147 ? 27.532 -0.773 -34.954 1.00 95.88 147 SER A C 1
ATOM 1202 O O . SER A 1 147 ? 28.346 -0.695 -35.873 1.00 95.88 147 SER A O 1
ATOM 1204 N N . PHE A 1 148 ? 26.508 -1.629 -34.970 1.00 96.56 148 PHE A N 1
ATOM 1205 C CA . PHE A 1 148 ? 26.244 -2.540 -36.082 1.00 96.56 148 PHE A CA 1
ATOM 1206 C C . PHE A 1 148 ? 25.963 -1.798 -37.399 1.00 96.56 148 PHE A C 1
ATOM 1208 O O . PHE A 1 148 ? 26.526 -2.158 -38.428 1.00 96.56 148 PHE A O 1
ATOM 1215 N N . PHE A 1 149 ? 25.147 -0.739 -37.377 1.00 96.19 149 PHE A N 1
ATOM 1216 C CA . PHE A 1 149 ? 24.834 0.039 -38.584 1.00 96.19 149 PHE A CA 1
ATOM 1217 C C . PHE A 1 149 ? 26.009 0.865 -39.113 1.00 96.19 149 PHE A C 1
ATOM 1219 O O . PHE A 1 149 ? 26.101 1.064 -40.316 1.00 96.19 149 PHE A O 1
ATOM 1226 N N . ILE A 1 150 ? 26.899 1.351 -38.243 1.00 95.44 150 ILE A N 1
ATOM 1227 C CA . ILE A 1 150 ? 28.106 2.086 -38.667 1.00 95.44 150 ILE A CA 1
ATOM 1228 C C . ILE A 1 150 ? 29.117 1.153 -39.351 1.00 95.44 150 ILE A C 1
ATOM 1230 O O . ILE A 1 150 ? 29.903 1.599 -40.182 1.00 95.44 150 ILE A O 1
ATOM 1234 N N . ALA A 1 151 ? 29.126 -0.128 -38.979 1.00 92.69 151 ALA A N 1
ATOM 1235 C CA . ALA A 1 151 ? 30.054 -1.117 -39.516 1.00 92.69 151 ALA A CA 1
ATOM 1236 C C . ALA A 1 151 ? 29.634 -1.706 -40.879 1.00 92.69 151 ALA A C 1
ATOM 1238 O O . ALA A 1 151 ? 30.432 -2.433 -41.475 1.00 92.69 151 ALA A O 1
ATOM 1239 N N . LEU A 1 152 ? 28.410 -1.429 -41.344 1.00 88.31 152 LEU A N 1
ATOM 1240 C CA . LEU A 1 152 ? 27.845 -1.906 -42.613 1.00 88.31 152 LEU A CA 1
ATOM 1241 C C . LEU A 1 152 ? 28.056 -0.884 -43.739 1.00 88.31 152 LEU A C 1
ATOM 1243 O O . LEU A 1 152 ? 28.403 -1.328 -44.856 1.00 88.31 152 LEU A O 1
#

Foldseek 3Di:
DPLPPPDDPVLLLVLLVVVVVLVVVPDPLVLQLLLVLLVCLDPVHVDQPDKDWLVNSCPDPSRPDVDSVSSLVSQVVCVVVVQWPWDDDPPDPTTIIGGDSSSSSSSVSSVQCVVDDDSVVVSVVVVVCVVVVVVVVVVVVVVVVVVVVVVD

Secondary structure (DSSP, 8-state):
----S---HHHHHHHHHHHHHHTTT--HHHHHHHHHHHHHHSTT---TT-EEEHHHHHT-TTS----HHHHHHHHHHHHHTTSEEEE--TT----EEEE-HHHHHHHHHHHHHHT-SHHHHHHHHHHHHHHHHHHHHHHHHHHHHHHHHHT-